Protein AF-A0A943FGK8-F1 (afdb_monomer)

Sequence (82 aa):
MLIGKEVTHEYRGRGTVIAVGEGEIVVRFGKDYDLSFPYPREFNHMLRLRTYDPETQAEIDAAVRADRECRAAAYRRTHGRE

Mean predicted aligned error: 6.44 Å

Structure (mmCIF, N/CA/C/O backbone):
data_AF-A0A943FGK8-F1
#
_entry.id   AF-A0A943FGK8-F1
#
loop_
_atom_site.group_PDB
_atom_site.id
_atom_site.type_symbol
_atom_site.label_atom_id
_atom_site.label_alt_id
_atom_site.label_comp_id
_atom_site.label_asym_id
_atom_site.label_entity_id
_atom_site.label_seq_id
_atom_site.pdbx_PDB_ins_code
_atom_site.Cartn_x
_atom_site.Cartn_y
_atom_site.Cartn_z
_atom_site.occupancy
_atom_site.B_iso_or_equiv
_atom_site.auth_seq_id
_atom_site.auth_comp_id
_atom_site.auth_asym_id
_atom_site.auth_atom_id
_atom_site.pdbx_PDB_model_num
ATOM 1 N N . MET A 1 1 ? 7.534 -5.840 6.721 1.00 80.44 1 MET A N 1
ATOM 2 C CA . MET A 1 1 ? 6.342 -6.595 6.287 1.00 80.44 1 MET A CA 1
ATOM 3 C C . MET A 1 1 ? 5.124 -5.672 6.232 1.00 80.44 1 MET A C 1
ATOM 5 O O . MET A 1 1 ? 4.749 -5.109 7.256 1.00 80.44 1 MET A O 1
ATOM 9 N N . LEU A 1 2 ? 4.520 -5.500 5.044 1.00 84.06 2 LEU A N 1
ATOM 10 C CA . LEU A 1 2 ? 3.412 -4.551 4.812 1.00 84.06 2 LEU A CA 1
ATOM 11 C C . LEU A 1 2 ? 2.040 -5.021 5.316 1.00 84.06 2 LEU A C 1
ATOM 13 O O . LEU A 1 2 ? 1.187 -4.195 5.628 1.00 84.06 2 LEU A O 1
ATOM 17 N N . ILE A 1 3 ? 1.806 -6.333 5.353 1.00 90.50 3 ILE A N 1
ATOM 18 C CA . ILE A 1 3 ? 0.519 -6.912 5.754 1.00 90.50 3 ILE A CA 1
ATOM 19 C C . ILE A 1 3 ? 0.220 -6.529 7.209 1.00 90.50 3 ILE A C 1
ATOM 21 O O . ILE A 1 3 ? 1.082 -6.631 8.078 1.00 90.50 3 ILE A O 1
ATOM 25 N N . GLY A 1 4 ? -1.002 -6.067 7.465 1.00 89.25 4 GLY A N 1
ATOM 26 C CA . GLY A 1 4 ? -1.459 -5.576 8.764 1.00 89.25 4 GLY A CA 1
ATOM 27 C C . GLY A 1 4 ? -1.153 -4.100 9.033 1.00 89.25 4 GLY A C 1
ATOM 28 O O . GLY A 1 4 ? -1.626 -3.569 10.037 1.00 89.25 4 GLY A O 1
ATOM 29 N N . LYS A 1 5 ? -0.404 -3.406 8.162 1.00 90.38 5 LYS A N 1
ATOM 30 C CA . LYS A 1 5 ? -0.148 -1.966 8.316 1.00 90.38 5 LYS A CA 1
ATOM 31 C C . LYS A 1 5 ? -1.373 -1.148 7.902 1.00 90.38 5 LYS A C 1
ATOM 33 O O . LYS A 1 5 ? -2.048 -1.454 6.917 1.00 90.38 5 LYS A O 1
ATOM 38 N N . GLU A 1 6 ? -1.625 -0.071 8.641 1.00 91.44 6 GLU A N 1
ATOM 39 C CA . GLU A 1 6 ? -2.621 0.932 8.270 1.00 91.44 6 GLU A CA 1
ATOM 40 C C . GLU A 1 6 ? -2.062 1.900 7.226 1.00 91.44 6 GLU A C 1
ATOM 42 O O . GLU A 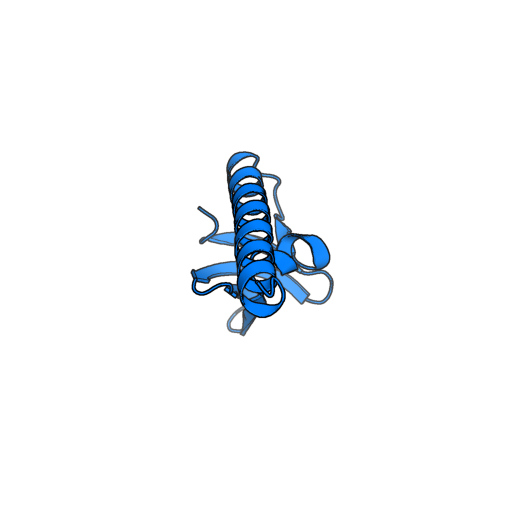1 6 ? -0.991 2.499 7.383 1.00 91.44 6 GLU A O 1
ATOM 47 N N . VAL A 1 7 ? -2.853 2.113 6.185 1.00 90.06 7 VAL A N 1
ATOM 48 C CA . VAL A 1 7 ? -2.601 3.056 5.106 1.00 90.06 7 VA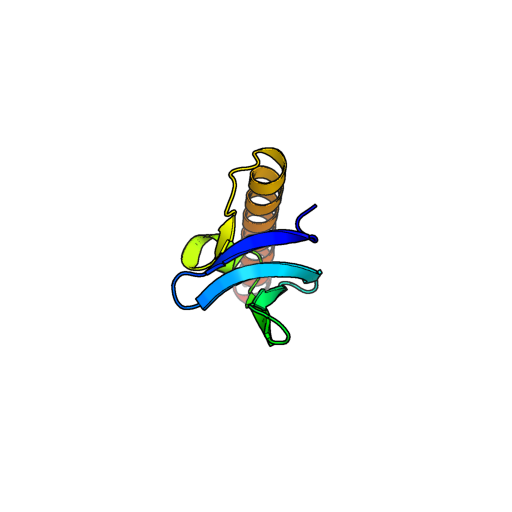L A CA 1
ATOM 49 C C . VAL A 1 7 ? -3.737 4.062 5.010 1.00 90.06 7 VAL A C 1
ATOM 51 O O . VAL A 1 7 ? -4.875 3.810 5.398 1.00 90.06 7 VAL A O 1
ATOM 54 N N . THR A 1 8 ? -3.424 5.233 4.481 1.00 89.56 8 THR A N 1
ATOM 55 C CA . THR A 1 8 ? -4.403 6.241 4.096 1.00 89.56 8 THR A CA 1
ATOM 56 C C . THR A 1 8 ? -4.402 6.341 2.582 1.00 89.56 8 THR A C 1
ATOM 58 O O . THR A 1 8 ? -3.347 6.499 1.971 1.00 89.56 8 THR A O 1
ATOM 61 N N . HIS A 1 9 ? -5.587 6.236 1.996 1.00 88.75 9 HIS A N 1
ATOM 62 C CA . HIS A 1 9 ? -5.844 6.461 0.586 1.00 88.75 9 HIS A CA 1
ATOM 63 C C . HIS A 1 9 ? -6.454 7.849 0.393 1.00 88.75 9 HIS A C 1
ATOM 65 O O . HIS A 1 9 ? -7.423 8.185 1.080 1.00 88.75 9 HIS A O 1
ATOM 71 N N . GLU A 1 10 ? -5.946 8.610 -0.576 1.00 85.00 10 GLU A N 1
ATOM 72 C CA . GLU A 1 10 ? -6.339 10.005 -0.844 1.00 85.00 10 GLU A CA 1
ATOM 73 C C . GLU A 1 10 ? -7.867 10.220 -0.854 1.00 85.00 10 GLU A C 1
ATOM 75 O O . GLU A 1 10 ? -8.378 11.075 -0.137 1.00 85.00 10 GLU A O 1
ATOM 80 N N . TYR A 1 11 ? -8.612 9.380 -1.583 1.00 83.75 11 TYR A N 1
ATOM 81 C CA . TYR A 1 11 ? -10.073 9.520 -1.735 1.00 83.75 11 TYR A CA 1
ATOM 82 C C . TYR A 1 11 ? -10.929 8.659 -0.798 1.00 83.75 11 TYR A C 1
ATOM 84 O O . TYR A 1 11 ? -12.128 8.889 -0.669 1.00 83.75 11 TYR A O 1
ATOM 92 N N . ARG A 1 12 ? -10.356 7.607 -0.203 1.00 82.88 12 ARG A N 1
ATOM 93 C CA . ARG A 1 12 ? -11.124 6.543 0.482 1.00 82.88 12 ARG A CA 1
ATOM 94 C C . ARG A 1 12 ? -10.918 6.568 1.995 1.00 82.88 12 ARG A C 1
ATOM 96 O O . ARG A 1 12 ? -11.629 5.883 2.723 1.00 82.88 12 ARG A O 1
ATOM 103 N N . GLY A 1 13 ? -9.960 7.361 2.475 1.00 87.44 13 GLY A N 1
ATOM 104 C CA . GLY A 1 13 ? -9.613 7.430 3.884 1.00 87.44 13 GLY A CA 1
ATOM 105 C C . GLY A 1 13 ? -8.753 6.245 4.313 1.00 87.44 13 GLY A C 1
ATOM 106 O O . GLY A 1 13 ? -7.828 5.847 3.611 1.00 87.44 13 GLY A O 1
ATOM 107 N N . ARG A 1 14 ? -9.010 5.715 5.508 1.00 91.56 14 ARG A N 1
ATOM 108 C CA . ARG A 1 14 ? -8.131 4.736 6.165 1.00 91.56 14 ARG A CA 1
ATOM 109 C C . ARG A 1 14 ? -8.455 3.312 5.733 1.00 91.56 14 ARG A C 1
ATOM 111 O O . ARG A 1 14 ? -9.626 2.935 5.692 1.00 91.56 14 ARG A O 1
ATOM 118 N N . GLY A 1 15 ? -7.417 2.524 5.494 1.00 91.69 15 GLY A N 1
ATOM 119 C CA . GLY A 1 15 ? -7.523 1.098 5.226 1.00 91.69 15 GLY A CA 1
ATOM 120 C C . GLY A 1 15 ? -6.356 0.311 5.812 1.00 91.69 15 GLY A C 1
ATOM 121 O O . GLY A 1 15 ? -5.360 0.883 6.248 1.00 91.69 15 GLY A O 1
ATOM 122 N N . THR A 1 16 ? -6.484 -1.008 5.813 1.00 92.75 16 THR A N 1
ATOM 123 C CA . THR A 1 16 ? -5.483 -1.942 6.333 1.00 92.75 16 THR A CA 1
ATOM 124 C C . THR A 1 16 ? -5.028 -2.859 5.216 1.00 92.75 16 THR A C 1
ATOM 126 O O . THR A 1 16 ? -5.851 -3.437 4.510 1.00 92.75 16 THR A O 1
ATOM 129 N N . VAL A 1 17 ? -3.720 -3.014 5.052 1.00 91.88 17 VAL A N 1
ATOM 130 C CA . VAL A 1 17 ? -3.161 -3.945 4.070 1.00 91.88 17 VAL A CA 1
ATOM 131 C C . VAL A 1 17 ? -3.441 -5.379 4.513 1.00 91.88 17 VAL A C 1
ATOM 133 O O . VAL A 1 17 ? -3.055 -5.762 5.615 1.00 91.88 17 VAL A O 1
ATOM 136 N N . ILE A 1 18 ? -4.072 -6.184 3.661 1.00 93.06 18 ILE A N 1
ATOM 137 C CA . ILE A 1 18 ? -4.391 -7.590 3.961 1.00 93.06 18 ILE A CA 1
ATOM 138 C C . ILE A 1 18 ? -3.605 -8.582 3.100 1.00 93.06 18 ILE A C 1
ATOM 140 O O . IL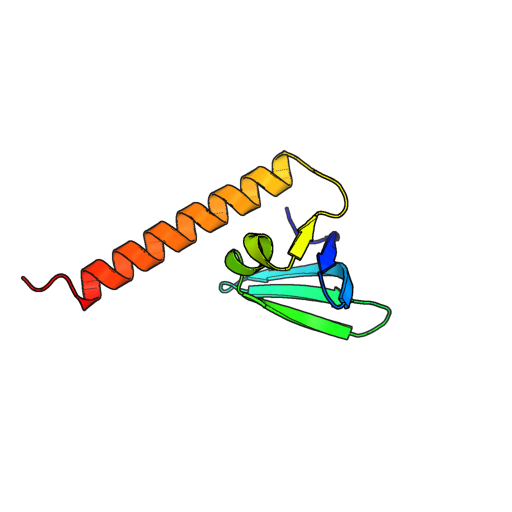E A 1 18 ? -3.392 -9.711 3.532 1.00 93.06 18 ILE A O 1
ATOM 144 N N . ALA A 1 19 ? -3.127 -8.168 1.923 1.00 91.56 19 ALA A N 1
ATOM 145 C CA . ALA A 1 19 ? -2.297 -9.001 1.056 1.00 91.56 19 ALA A CA 1
ATOM 146 C C . ALA A 1 19 ? -1.368 -8.148 0.182 1.00 91.56 19 ALA A C 1
ATOM 148 O O . ALA A 1 19 ? -1.711 -7.021 -0.171 1.00 91.56 19 ALA A O 1
ATOM 149 N N . VAL A 1 20 ? -0.207 -8.698 -0.176 1.00 88.88 20 VAL A N 1
ATOM 150 C CA . VAL A 1 20 ? 0.744 -8.121 -1.140 1.00 88.88 20 VAL A CA 1
ATOM 151 C C . VAL A 1 20 ? 1.264 -9.263 -2.007 1.00 88.88 20 VAL A C 1
ATOM 153 O O . VAL A 1 20 ? 1.766 -10.245 -1.461 1.00 88.88 20 VAL A O 1
ATOM 156 N N . GLY A 1 21 ? 1.140 -9.161 -3.329 1.00 83.81 21 GLY A N 1
ATOM 157 C CA . GLY A 1 21 ? 1.542 -10.226 -4.250 1.00 83.81 21 GLY A CA 1
ATOM 158 C C . GLY A 1 21 ? 1.287 -9.866 -5.711 1.00 83.81 21 GLY A C 1
ATOM 159 O O . GLY A 1 21 ? 0.486 -8.988 -5.991 1.00 83.81 21 GLY A O 1
ATOM 160 N N . GLU A 1 22 ? 2.005 -10.511 -6.635 1.00 80.75 22 GLU A N 1
ATOM 161 C CA . GLU A 1 22 ? 1.802 -10.384 -8.097 1.00 80.75 22 GLU A CA 1
ATOM 162 C C . GLU A 1 22 ? 1.818 -8.942 -8.655 1.00 80.75 22 GLU A C 1
ATOM 164 O O . GLU A 1 22 ? 1.242 -8.660 -9.700 1.00 80.75 22 GLU A O 1
ATOM 169 N N . GLY A 1 23 ? 2.519 -8.016 -7.990 1.00 83.81 23 GLY A N 1
ATOM 170 C CA . GLY A 1 23 ? 2.531 -6.601 -8.392 1.00 83.81 23 GLY A CA 1
ATOM 171 C C . GLY A 1 23 ? 1.266 -5.839 -7.982 1.00 83.81 23 GLY A C 1
ATOM 172 O O . GLY A 1 23 ? 0.988 -4.760 -8.503 1.00 83.81 23 GLY A O 1
ATOM 173 N N . GLU A 1 24 ? 0.506 -6.378 -7.033 1.00 89.38 24 GLU A N 1
ATOM 174 C CA . GLU A 1 24 ? -0.680 -5.770 -6.450 1.00 89.38 24 GLU A CA 1
ATOM 175 C C . GLU A 1 24 ? -0.616 -5.772 -4.914 1.00 89.38 24 GLU A C 1
ATOM 177 O O . GLU A 1 24 ? 0.080 -6.561 -4.266 1.00 89.38 24 GLU A O 1
ATOM 182 N N . ILE A 1 25 ? -1.354 -4.844 -4.314 1.00 90.69 25 ILE A N 1
ATOM 183 C CA . ILE A 1 25 ? -1.599 -4.767 -2.881 1.00 90.69 25 ILE A CA 1
ATOM 184 C C . ILE A 1 25 ? -3.094 -4.698 -2.630 1.00 90.69 25 ILE A C 1
ATOM 186 O O . ILE A 1 25 ? -3.794 -3.897 -3.242 1.00 90.69 25 ILE A O 1
ATOM 190 N N . VAL A 1 26 ? -3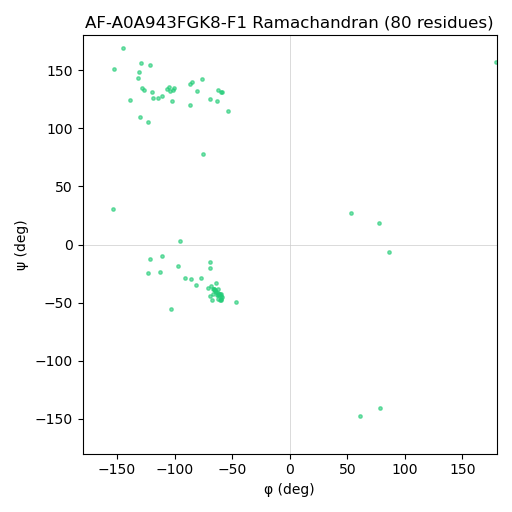.576 -5.512 -1.697 1.00 91.94 26 VAL A N 1
ATOM 191 C CA . VAL A 1 26 ? -4.977 -5.520 -1.290 1.00 91.94 26 VAL A CA 1
ATOM 192 C C . VAL A 1 26 ? -5.119 -4.783 0.031 1.00 91.94 26 VAL A C 1
ATOM 194 O O . VAL A 1 26 ? -4.486 -5.135 1.032 1.00 91.94 26 VAL A O 1
ATOM 197 N N . VAL A 1 27 ? -5.966 -3.759 0.032 1.00 92.31 27 VAL A N 1
ATOM 198 C CA . VAL A 1 27 ? -6.269 -2.924 1.192 1.00 92.31 27 VAL A CA 1
ATOM 199 C C . VAL A 1 27 ? -7.752 -3.038 1.517 1.00 92.31 27 VAL A C 1
ATOM 201 O O . VAL A 1 27 ? -8.606 -2.777 0.671 1.00 92.31 27 VAL A O 1
ATOM 204 N N . ARG A 1 28 ? -8.050 -3.379 2.769 1.00 93.44 28 ARG A N 1
ATOM 205 C CA . ARG A 1 28 ? -9.397 -3.361 3.336 1.00 93.44 28 ARG A CA 1
ATOM 206 C C . ARG A 1 28 ? -9.723 -1.976 3.874 1.00 93.44 28 ARG A C 1
ATOM 208 O O . ARG A 1 28 ? -9.055 -1.502 4.789 1.00 93.44 28 ARG A O 1
ATOM 215 N N . PHE A 1 29 ? -10.766 -1.346 3.355 1.00 90.31 29 PHE A N 1
ATOM 216 C CA . PHE A 1 29 ? -11.342 -0.111 3.881 1.00 90.31 29 PHE A CA 1
ATOM 217 C C . PHE A 1 29 ? -12.648 -0.415 4.620 1.00 90.31 29 PHE A C 1
ATOM 219 O O . PHE A 1 29 ? -13.507 -1.144 4.128 1.00 90.31 29 PHE A O 1
ATOM 226 N N . GLY A 1 30 ? -12.840 0.185 5.794 1.00 84.19 30 GLY A N 1
ATOM 227 C CA . GLY A 1 30 ? -14.063 -0.023 6.574 1.00 84.19 30 GLY A CA 1
ATOM 228 C C . GLY A 1 30 ? -14.279 -1.488 6.982 1.00 84.19 30 GLY A C 1
ATOM 229 O O . GLY A 1 30 ? -13.321 -2.200 7.275 1.00 84.19 30 GLY A O 1
ATOM 230 N N . LYS A 1 31 ? -15.548 -1.915 7.064 1.00 77.75 31 LYS A N 1
ATOM 231 C CA . LYS A 1 31 ? -15.920 -3.211 7.659 1.00 77.75 31 LYS A CA 1
ATOM 232 C C . LYS A 1 31 ? -15.759 -4.405 6.702 1.00 77.75 31 LYS A C 1
ATOM 234 O O . LYS A 1 31 ? -15.324 -5.453 7.160 1.00 77.75 31 LYS A O 1
ATOM 239 N N . ASP A 1 32 ? -16.013 -4.227 5.400 1.00 76.44 32 ASP A N 1
ATOM 240 C CA . ASP A 1 32 ? -16.101 -5.341 4.431 1.00 76.44 32 ASP A CA 1
ATOM 241 C C . ASP A 1 32 ? -15.753 -4.934 2.980 1.00 76.44 32 ASP A C 1
ATOM 243 O O . ASP A 1 32 ? -16.322 -5.460 2.026 1.00 76.44 32 ASP A O 1
ATOM 247 N N . TYR A 1 33 ? -14.866 -3.955 2.773 1.00 86.00 33 TYR A N 1
ATOM 248 C CA . TYR A 1 33 ? -14.564 -3.467 1.423 1.00 86.00 33 TYR A CA 1
ATOM 249 C C . TYR A 1 33 ? -13.076 -3.572 1.080 1.00 86.00 33 TYR A C 1
ATOM 251 O O . TYR A 1 33 ? -12.267 -2.763 1.531 1.00 86.00 33 TYR A O 1
ATOM 259 N N . ASP A 1 34 ? -12.732 -4.552 0.246 1.00 92.25 34 ASP A N 1
ATOM 260 C CA . ASP A 1 34 ? -11.362 -4.833 -0.183 1.00 92.25 34 ASP A CA 1
ATOM 261 C C . ASP A 1 34 ? -11.108 -4.259 -1.578 1.00 92.25 34 ASP A C 1
ATOM 263 O O . ASP A 1 34 ? -11.921 -4.416 -2.491 1.00 92.25 34 ASP A O 1
ATOM 267 N N . LEU A 1 35 ? -9.970 -3.593 -1.753 1.00 90.81 35 LEU A N 1
ATOM 268 C CA . LEU A 1 35 ? -9.516 -3.101 -3.048 1.00 90.81 35 LEU A CA 1
ATOM 269 C C . LEU A 1 35 ? -8.095 -3.540 -3.330 1.00 90.81 35 LEU A C 1
ATOM 271 O O . LEU A 1 35 ? -7.219 -3.377 -2.480 1.00 90.81 35 LEU A O 1
ATOM 275 N N . SER A 1 36 ? -7.874 -4.015 -4.550 1.00 90.38 36 SER A N 1
ATOM 276 C CA . SER A 1 36 ? -6.545 -4.182 -5.114 1.00 90.38 36 SER A CA 1
ATOM 277 C C . SER A 1 36 ? -6.059 -2.874 -5.736 1.00 90.38 36 SER A C 1
ATOM 279 O O . SER A 1 36 ? -6.812 -2.141 -6.382 1.00 90.38 36 SER A O 1
ATOM 281 N N . PHE A 1 37 ? -4.779 -2.586 -5.530 1.00 88.06 37 PHE A N 1
ATOM 282 C CA . PHE A 1 37 ? -4.065 -1.494 -6.172 1.00 88.06 37 PHE A CA 1
ATOM 283 C C . PHE A 1 37 ? -2.747 -2.008 -6.751 1.00 88.06 37 PHE A C 1
ATOM 285 O O . PHE A 1 37 ? -2.118 -2.873 -6.141 1.00 88.06 37 PHE A O 1
ATOM 292 N N . PRO A 1 38 ? -2.266 -1.431 -7.858 1.00 87.38 38 PRO A N 1
ATOM 293 C CA . PRO A 1 38 ? -0.924 -1.662 -8.378 1.00 87.38 38 PRO A CA 1
ATOM 294 C C . PRO A 1 38 ? 0.172 -1.408 -7.329 1.00 87.38 38 PRO A C 1
ATOM 296 O O . PRO A 1 38 ? 0.424 -0.278 -6.906 1.00 87.38 38 PRO A O 1
ATOM 299 N N . TYR A 1 39 ? 0.896 -2.450 -6.942 1.00 85.25 39 TYR A N 1
ATOM 300 C CA . TYR A 1 39 ? 2.047 -2.364 -6.050 1.00 85.25 39 TYR A CA 1
ATOM 301 C C . TYR A 1 39 ? 3.340 -2.565 -6.845 1.00 85.25 39 TYR A C 1
ATOM 303 O O . TYR A 1 39 ? 3.429 -3.490 -7.646 1.00 85.25 39 TYR A O 1
ATOM 311 N N . PRO A 1 40 ? 4.375 -1.737 -6.641 1.00 81.12 40 PRO A N 1
ATOM 312 C CA . PRO A 1 40 ? 4.537 -0.731 -5.584 1.00 81.12 40 PRO A CA 1
ATOM 313 C C . PRO A 1 40 ? 4.114 0.697 -5.975 1.00 81.12 40 PRO A C 1
ATOM 315 O O . PRO A 1 40 ? 4.273 1.627 -5.185 1.00 81.12 40 PRO A O 1
ATOM 318 N N . ARG A 1 41 ? 3.580 0.901 -7.186 1.00 77.38 41 ARG A N 1
ATOM 319 C CA . ARG A 1 41 ? 3.340 2.234 -7.769 1.00 77.38 41 ARG A CA 1
ATOM 320 C C . ARG A 1 41 ? 2.361 3.089 -6.969 1.00 77.38 41 ARG A C 1
ATOM 322 O O . ARG A 1 41 ? 2.622 4.272 -6.748 1.00 77.38 41 ARG A O 1
ATOM 329 N N . GLU A 1 42 ? 1.267 2.494 -6.502 1.00 76.44 42 GLU A N 1
ATOM 330 C CA . GLU A 1 42 ? 0.203 3.254 -5.848 1.00 76.44 42 GLU A CA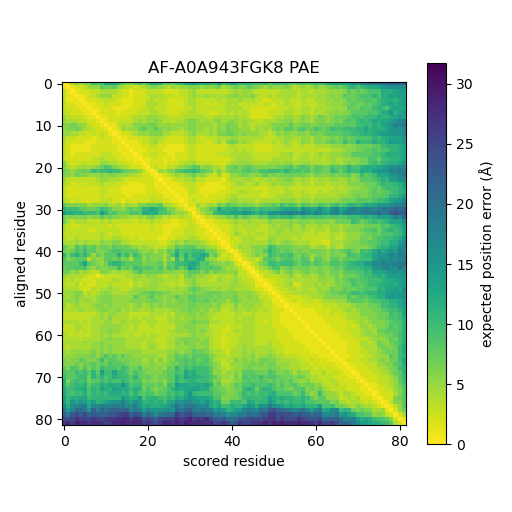 1
ATOM 331 C C . GLU A 1 42 ? 0.619 3.811 -4.483 1.00 76.44 42 GLU A C 1
ATOM 333 O O . GLU A 1 42 ? 0.064 4.816 -4.047 1.00 76.44 42 GLU A O 1
ATOM 338 N N . PHE A 1 43 ? 1.655 3.245 -3.853 1.00 72.06 43 PHE A N 1
ATOM 339 C CA . PHE A 1 43 ? 2.258 3.782 -2.626 1.00 72.06 43 PHE A CA 1
ATOM 340 C C . PHE A 1 43 ? 3.017 5.101 -2.818 1.00 72.06 43 PHE A C 1
ATOM 342 O O . PHE A 1 43 ? 3.337 5.778 -1.844 1.00 72.06 43 PHE A O 1
ATOM 349 N N . ASN A 1 44 ? 3.327 5.476 -4.060 1.00 69.06 44 ASN A N 1
ATOM 350 C CA . ASN A 1 44 ? 3.943 6.768 -4.359 1.00 69.06 44 ASN A CA 1
ATOM 351 C C . ASN A 1 44 ? 2.884 7.845 -4.654 1.00 69.06 44 ASN A C 1
ATOM 353 O O . ASN A 1 44 ? 3.102 9.024 -4.385 1.00 69.06 44 ASN A O 1
ATOM 357 N N . HIS A 1 4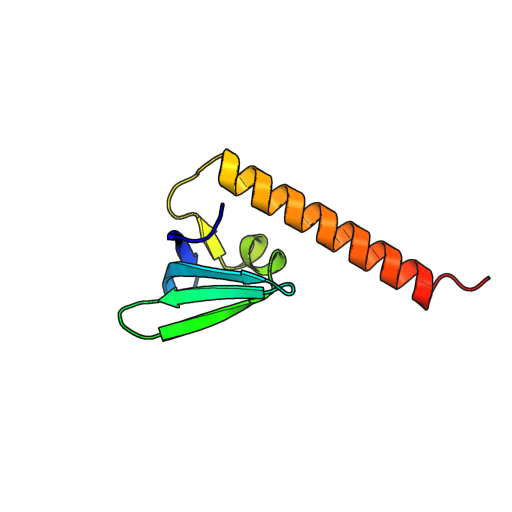5 ? 1.729 7.426 -5.182 1.00 73.50 45 HIS A N 1
ATOM 358 C CA . HIS A 1 45 ? 0.698 8.326 -5.692 1.00 73.50 45 HIS A CA 1
ATOM 359 C C . HIS A 1 45 ? -0.494 8.493 -4.745 1.00 73.50 45 HIS A C 1
ATOM 361 O O . HIS A 1 45 ? -0.813 9.622 -4.386 1.00 73.50 45 HIS A O 1
ATOM 367 N N . MET A 1 46 ? -1.152 7.402 -4.336 1.00 82.12 46 MET A N 1
ATOM 368 C CA . MET A 1 46 ? -2.467 7.464 -3.673 1.00 82.12 46 MET A CA 1
ATOM 369 C C . MET A 1 46 ? -2.513 6.804 -2.292 1.00 82.12 46 MET A C 1
ATOM 371 O O . MET A 1 46 ? -3.358 7.182 -1.482 1.00 82.12 46 MET A O 1
ATOM 375 N N . LEU A 1 47 ? -1.624 5.848 -2.005 1.00 84.25 47 LEU A N 1
ATOM 376 C CA . LEU A 1 47 ? -1.520 5.155 -0.720 1.00 84.25 47 LEU A CA 1
ATOM 377 C C . LEU A 1 47 ? -0.330 5.680 0.083 1.00 84.25 47 LEU A C 1
ATOM 379 O O . LEU A 1 47 ? 0.783 5.767 -0.419 1.00 84.25 47 LEU A O 1
ATOM 383 N N . ARG A 1 48 ? -0.544 5.988 1.362 1.00 85.44 48 ARG A N 1
ATOM 384 C CA . ARG A 1 48 ? 0.520 6.375 2.300 1.00 85.44 48 ARG A CA 1
ATOM 385 C C . ARG A 1 48 ? 0.397 5.599 3.595 1.00 85.44 48 ARG A C 1
ATOM 387 O O . ARG A 1 48 ? -0.714 5.387 4.070 1.00 85.44 48 ARG A O 1
ATOM 394 N N . LEU A 1 49 ? 1.520 5.226 4.205 1.00 86.81 49 LEU A N 1
ATOM 395 C CA . LEU A 1 49 ? 1.502 4.692 5.566 1.00 86.81 49 LEU A CA 1
ATOM 396 C C . LEU A 1 49 ? 0.916 5.743 6.510 1.00 86.81 49 LEU A C 1
ATOM 398 O O . LEU A 1 49 ? 1.317 6.907 6.481 1.00 86.81 49 LEU A O 1
ATOM 402 N N . ARG A 1 50 ? -0.045 5.337 7.344 1.00 85.25 50 ARG A N 1
ATOM 403 C CA . ARG A 1 50 ? -0.656 6.248 8.321 1.00 85.25 50 ARG A CA 1
ATOM 404 C C . ARG A 1 50 ? 0.351 6.674 9.391 1.00 85.25 50 ARG A C 1
ATOM 406 O O . ARG A 1 50 ? 0.360 7.829 9.804 1.00 85.25 50 ARG A O 1
ATOM 413 N N . THR A 1 51 ? 1.193 5.737 9.809 1.00 84.81 51 THR A N 1
ATOM 414 C CA . THR A 1 51 ? 2.321 5.981 10.704 1.00 84.81 51 THR A CA 1
ATOM 415 C C . THR A 1 51 ? 3.593 5.711 9.927 1.00 84.81 51 THR A C 1
ATOM 417 O O . THR A 1 51 ? 3.741 4.634 9.350 1.00 84.81 51 THR A O 1
ATOM 420 N N . TYR A 1 52 ? 4.497 6.689 9.905 1.00 81.62 52 TYR A N 1
ATOM 421 C CA . TYR A 1 52 ? 5.797 6.506 9.281 1.00 81.62 52 TYR A CA 1
ATOM 422 C C . TYR A 1 52 ? 6.575 5.414 10.018 1.00 81.62 52 TYR A C 1
ATOM 424 O O . TYR A 1 52 ? 6.803 5.502 11.223 1.00 81.62 52 TYR A O 1
ATOM 432 N N . ASP A 1 53 ? 6.974 4.397 9.268 1.00 85.25 53 ASP A N 1
ATOM 433 C CA . ASP A 1 53 ? 7.728 3.249 9.742 1.00 85.25 53 ASP A CA 1
ATOM 434 C C . ASP A 1 53 ? 8.920 3.094 8.790 1.00 85.25 53 ASP A C 1
ATOM 436 O O . ASP A 1 53 ? 8.710 2.807 7.608 1.00 85.25 53 ASP A O 1
ATOM 440 N N . PRO A 1 54 ? 10.153 3.380 9.243 1.00 86.12 54 PRO A N 1
ATOM 441 C CA . PRO A 1 54 ? 11.310 3.459 8.356 1.00 86.12 54 PRO A CA 1
ATOM 442 C C . PRO A 1 54 ? 11.632 2.116 7.696 1.00 86.12 54 PRO A C 1
ATOM 444 O O . PRO A 1 54 ? 12.058 2.095 6.544 1.00 86.12 54 PRO A O 1
ATOM 447 N N . GLU A 1 55 ? 11.390 1.002 8.387 1.00 88.06 55 GLU A N 1
ATOM 448 C CA . GLU A 1 55 ? 11.604 -0.345 7.852 1.00 88.06 55 GLU A CA 1
ATOM 449 C C . GLU A 1 55 ? 10.608 -0.643 6.726 1.00 88.06 55 GLU A C 1
ATOM 451 O O . GLU A 1 55 ? 10.996 -1.032 5.626 1.00 88.06 55 GLU A O 1
ATOM 456 N N . THR A 1 56 ? 9.326 -0.357 6.959 1.00 86.88 56 THR A N 1
ATOM 457 C CA . THR A 1 56 ? 8.264 -0.536 5.959 1.00 86.88 56 THR A CA 1
ATOM 458 C C . THR A 1 56 ? 8.463 0.408 4.773 1.00 86.88 56 THR A C 1
ATOM 460 O O . THR A 1 56 ? 8.258 0.022 3.623 1.00 86.88 56 THR A O 1
ATOM 463 N N . GLN A 1 57 ? 8.896 1.647 5.022 1.00 84.62 57 GLN A N 1
ATOM 464 C CA . GLN A 1 57 ? 9.191 2.604 3.959 1.00 84.62 57 GLN A CA 1
ATOM 465 C C . GLN A 1 57 ? 10.381 2.155 3.101 1.00 84.62 57 GLN A C 1
ATOM 467 O O . GLN A 1 57 ? 10.336 2.315 1.881 1.00 84.62 57 GLN A O 1
ATOM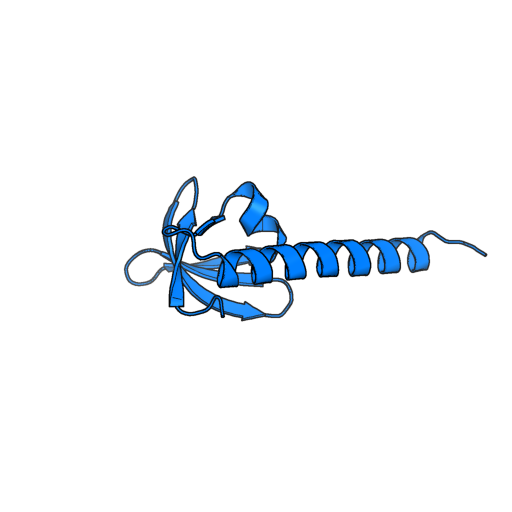 472 N N . ALA A 1 58 ? 11.414 1.567 3.711 1.00 86.88 58 ALA A N 1
ATOM 473 C CA . ALA A 1 58 ? 12.550 1.003 2.989 1.00 86.88 58 ALA A CA 1
ATOM 474 C C . ALA A 1 58 ? 12.143 -0.202 2.126 1.00 86.88 58 ALA A C 1
ATOM 476 O O . ALA A 1 58 ? 12.611 -0.315 0.995 1.00 86.88 58 ALA A O 1
ATOM 477 N N . GLU A 1 59 ? 11.237 -1.061 2.605 1.00 86.12 59 GLU A N 1
ATOM 478 C CA . GLU A 1 59 ? 10.682 -2.160 1.802 1.00 86.12 59 GLU A CA 1
ATOM 479 C C . GLU A 1 59 ? 9.900 -1.649 0.584 1.00 86.12 59 GLU A C 1
ATOM 481 O O . GLU A 1 59 ? 10.084 -2.161 -0.520 1.00 86.12 59 GLU A O 1
ATOM 486 N N . ILE A 1 60 ? 9.066 -0.617 0.759 1.00 86.00 60 ILE A N 1
ATOM 487 C CA . ILE A 1 60 ? 8.330 0.018 -0.348 1.00 86.00 60 ILE A CA 1
ATOM 488 C C . ILE A 1 60 ? 9.311 0.596 -1.364 1.00 86.00 60 ILE A C 1
ATOM 490 O O . ILE A 1 60 ? 9.167 0.360 -2.560 1.00 86.00 60 ILE A O 1
ATOM 494 N N . ASP A 1 61 ? 10.322 1.331 -0.903 1.00 85.44 61 ASP A N 1
ATOM 495 C CA . ASP A 1 61 ? 11.312 1.947 -1.784 1.00 85.44 61 ASP A CA 1
ATOM 496 C C . ASP A 1 61 ? 12.136 0.893 -2.543 1.00 85.44 61 ASP A C 1
ATOM 498 O O . ASP A 1 61 ? 12.339 1.010 -3.753 1.00 85.44 61 ASP A O 1
ATOM 502 N N . ALA A 1 62 ? 12.533 -0.191 -1.868 1.00 85.94 62 ALA A N 1
ATOM 503 C CA . ALA A 1 62 ? 13.205 -1.327 -2.491 1.00 85.94 62 ALA A CA 1
ATOM 504 C C . ALA A 1 62 ? 12.326 -1.993 -3.560 1.00 85.94 62 ALA A C 1
ATOM 506 O O . ALA A 1 62 ? 12.805 -2.269 -4.662 1.00 85.94 62 ALA A O 1
ATOM 507 N N . ALA A 1 63 ? 11.033 -2.186 -3.280 1.00 85.19 63 ALA A N 1
ATOM 508 C CA . ALA A 1 63 ? 10.086 -2.713 -4.255 1.00 85.19 63 ALA A CA 1
ATOM 509 C C . ALA A 1 63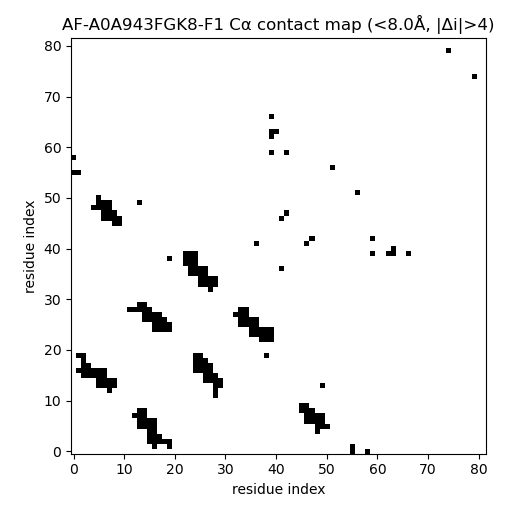 ? 9.947 -1.780 -5.470 1.00 85.19 63 ALA A C 1
ATOM 511 O O . ALA A 1 63 ? 9.981 -2.252 -6.606 1.00 85.19 63 ALA A O 1
ATOM 512 N N . VAL A 1 64 ? 9.847 -0.458 -5.261 1.00 84.56 64 VAL A N 1
ATOM 513 C CA . VAL A 1 64 ? 9.782 0.537 -6.352 1.00 84.56 64 VAL A CA 1
ATOM 514 C C . VAL A 1 64 ? 11.025 0.475 -7.238 1.00 84.56 64 VAL A C 1
ATOM 516 O O . VAL A 1 64 ? 10.909 0.530 -8.466 1.00 84.56 64 VAL A O 1
ATOM 519 N N . ARG A 1 65 ? 12.220 0.342 -6.649 1.00 83.50 65 ARG A N 1
ATOM 520 C CA . ARG A 1 65 ? 13.461 0.183 -7.423 1.00 83.50 65 ARG A CA 1
ATOM 521 C C . ARG A 1 65 ? 13.437 -1.099 -8.253 1.00 83.50 65 ARG A C 1
ATOM 523 O O . ARG A 1 65 ? 13.697 -1.034 -9.453 1.00 83.50 65 ARG A O 1
ATOM 530 N N . ALA A 1 66 ? 13.042 -2.219 -7.647 1.00 83.12 66 ALA A N 1
ATOM 531 C CA . ALA A 1 66 ? 12.956 -3.506 -8.330 1.00 83.12 66 ALA A CA 1
ATOM 532 C C . ALA A 1 66 ? 11.942 -3.495 -9.494 1.00 83.12 66 ALA A C 1
ATOM 534 O O . ALA A 1 66 ? 12.258 -3.992 -10.576 1.00 83.12 66 ALA A O 1
ATOM 535 N N . ASP A 1 67 ? 10.765 -2.875 -9.323 1.00 81.50 67 ASP A N 1
AT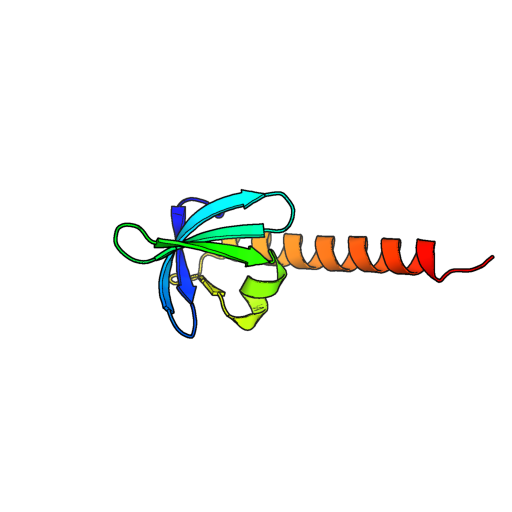OM 536 C CA . ASP A 1 67 ? 9.778 -2.683 -10.404 1.00 81.50 67 ASP A CA 1
ATOM 537 C C . ASP A 1 67 ? 10.373 -1.878 -11.566 1.00 81.50 67 ASP A C 1
ATOM 539 O O . ASP A 1 67 ? 10.285 -2.276 -12.732 1.00 81.50 67 ASP A O 1
ATOM 543 N N . ARG A 1 68 ? 11.055 -0.769 -11.251 1.00 79.44 68 ARG A N 1
ATOM 544 C CA . ARG A 1 68 ? 11.689 0.088 -12.258 1.00 79.44 68 ARG A CA 1
ATOM 545 C C . ARG A 1 68 ? 12.744 -0.668 -13.064 1.00 79.44 68 ARG A C 1
ATOM 547 O O . ARG A 1 68 ? 12.796 -0.511 -14.285 1.00 79.44 68 ARG A O 1
ATOM 554 N N . GLU A 1 69 ? 13.570 -1.477 -12.408 1.00 80.25 69 GLU A N 1
ATOM 555 C CA . GLU A 1 69 ? 14.597 -2.290 -13.064 1.00 80.25 69 GLU A CA 1
ATOM 556 C C . GLU A 1 69 ? 13.993 -3.416 -13.905 1.00 80.25 69 GLU A C 1
ATOM 558 O O . GLU A 1 69 ? 14.386 -3.590 -15.060 1.00 80.25 69 GLU A O 1
ATOM 563 N N . CYS A 1 70 ? 12.989 -4.125 -13.380 1.00 77.88 70 CYS A N 1
ATOM 564 C CA . CYS A 1 70 ? 12.272 -5.176 -14.102 1.00 77.88 70 CYS A CA 1
ATOM 565 C C . CYS A 1 70 ? 11.625 -4.629 -15.381 1.00 77.88 70 CYS A C 1
ATOM 567 O O . CYS A 1 70 ? 11.785 -5.188 -16.469 1.00 77.88 70 CYS A O 1
ATOM 569 N N . ARG A 1 71 ? 10.970 -3.469 -15.287 1.00 72.69 71 ARG A N 1
ATOM 570 C CA . ARG A 1 71 ? 10.318 -2.814 -16.423 1.00 72.69 71 ARG A CA 1
ATOM 571 C C . ARG A 1 71 ? 11.320 -2.244 -17.422 1.00 72.69 71 ARG A C 1
ATOM 573 O O . ARG A 1 71 ? 11.093 -2.335 -18.626 1.00 72.69 71 ARG A O 1
ATOM 580 N N . ALA A 1 72 ? 12.442 -1.700 -16.951 1.00 76.81 72 ALA A N 1
ATOM 581 C CA . ALA A 1 72 ? 13.533 -1.273 -17.823 1.00 76.81 72 ALA A CA 1
ATOM 582 C C . ALA A 1 72 ? 14.165 -2.466 -18.559 1.00 76.81 72 ALA A C 1
ATOM 584 O O . ALA A 1 72 ? 14.458 -2.360 -19.749 1.00 76.81 72 ALA A O 1
ATOM 585 N N . ALA A 1 73 ? 14.338 -3.609 -17.891 1.00 74.56 73 ALA A N 1
ATOM 586 C CA . ALA A 1 73 ? 14.825 -4.840 -18.506 1.00 74.56 73 ALA A CA 1
ATOM 587 C C . ALA A 1 73 ? 13.824 -5.401 -19.527 1.00 74.56 73 ALA A C 1
ATOM 589 O O . ALA A 1 73 ? 14.228 -5.774 -20.627 1.00 74.56 73 ALA A O 1
ATOM 590 N N . ALA A 1 74 ? 12.526 -5.397 -19.206 1.00 75.81 74 ALA A N 1
ATOM 591 C CA . ALA A 1 74 ? 11.464 -5.768 -20.137 1.00 75.81 74 ALA A CA 1
ATOM 592 C C . ALA A 1 74 ? 11.475 -4.860 -21.375 1.00 75.81 74 ALA A C 1
ATOM 594 O O . ALA A 1 74 ? 11.521 -5.366 -22.491 1.00 75.81 74 ALA A O 1
ATOM 595 N N . TYR A 1 75 ? 11.559 -3.538 -21.183 1.00 75.56 75 TYR A N 1
ATOM 596 C CA . TYR A 1 75 ? 11.658 -2.567 -22.273 1.00 75.56 75 TYR A CA 1
ATOM 597 C C . TYR A 1 75 ? 12.899 -2.793 -23.147 1.00 75.56 75 TYR A C 1
ATOM 599 O O . TYR A 1 75 ? 12.792 -2.784 -24.372 1.00 75.56 75 TYR A O 1
ATOM 607 N N . ARG A 1 76 ? 14.071 -3.049 -22.547 1.00 76.31 76 ARG A N 1
ATOM 608 C CA . ARG A 1 76 ? 15.293 -3.395 -23.295 1.00 76.31 76 ARG A CA 1
ATOM 609 C C . ARG A 1 76 ? 15.138 -4.696 -24.079 1.00 76.31 76 ARG A C 1
ATOM 611 O O . ARG A 1 76 ? 15.619 -4.755 -25.197 1.00 76.31 76 ARG A O 1
ATOM 618 N N . ARG A 1 77 ? 14.453 -5.712 -23.548 1.00 70.50 77 ARG A N 1
ATOM 619 C CA . ARG A 1 77 ? 14.188 -6.960 -24.287 1.00 70.50 77 ARG A CA 1
ATOM 620 C C . ARG A 1 77 ? 13.220 -6.767 -25.454 1.00 70.50 77 ARG A C 1
ATOM 622 O O . ARG A 1 77 ? 13.378 -7.427 -26.470 1.00 70.50 77 ARG A O 1
ATOM 629 N N . THR A 1 78 ? 12.223 -5.895 -25.319 1.00 73.62 78 THR A N 1
ATOM 630 C CA . THR A 1 78 ? 11.216 -5.667 -26.372 1.00 73.62 78 THR A CA 1
ATOM 631 C C . THR A 1 78 ? 11.635 -4.634 -27.418 1.00 73.62 78 THR A C 1
ATOM 633 O O . THR A 1 78 ? 11.197 -4.725 -28.560 1.00 73.62 78 THR A O 1
ATOM 636 N N . HIS A 1 79 ? 12.453 -3.642 -27.049 1.00 68.50 79 HIS A N 1
ATOM 637 C CA . HIS A 1 79 ? 12.835 -2.518 -27.918 1.00 68.50 79 HIS A CA 1
ATOM 638 C C . HIS A 1 79 ? 14.341 -2.383 -28.162 1.00 68.50 79 HIS A C 1
ATOM 640 O O . HIS A 1 79 ? 14.740 -1.637 -29.055 1.00 68.50 79 HIS A O 1
ATOM 646 N N . GLY A 1 80 ? 15.181 -3.090 -27.408 1.00 60.38 80 GLY A N 1
ATOM 647 C CA . GLY A 1 80 ? 16.588 -3.276 -27.743 1.00 60.38 80 GLY A CA 1
ATOM 648 C C . GLY A 1 80 ? 16.691 -4.293 -28.868 1.00 60.38 80 GLY A C 1
ATOM 649 O O . GLY A 1 80 ? 16.955 -5.464 -28.621 1.00 60.38 80 GLY A O 1
ATOM 650 N N . ARG A 1 81 ? 16.406 -3.843 -30.093 1.00 54.25 81 ARG A N 1
ATOM 651 C CA . ARG A 1 81 ? 16.816 -4.555 -31.302 1.00 54.25 81 ARG A CA 1
ATOM 652 C C . ARG A 1 81 ? 18.341 -4.682 -31.298 1.00 54.25 81 ARG A C 1
ATOM 654 O O . ARG A 1 81 ? 19.026 -3.687 -31.055 1.00 54.25 81 ARG A O 1
ATOM 661 N N . GLU A 1 82 ? 18.808 -5.901 -31.550 1.00 50.19 82 GLU A N 1
ATOM 662 C CA . GLU A 1 82 ? 20.125 -6.194 -32.132 1.00 50.19 82 GLU A CA 1
ATOM 663 C C . GLU A 1 82 ? 20.364 -5.382 -33.415 1.00 50.19 82 GLU A C 1
ATOM 665 O O . GLU A 1 82 ? 19.375 -5.109 -34.143 1.00 50.19 82 GLU A O 1
#

pLDDT: mean 83.12, std 8.26, range [50.19, 93.44]

Secondary structure (DSSP, 8-state):
--TT-EEEETTTEEEEEEEEETTEEEEEETTTEEEEEETTTHHHHTEEESS--HHHHHHHHHHHHHHHHHHHHHHHHHH---

Foldseek 3Di:
DQAQFWKQFPPQGIWGWHDDDPQWTWTGGPDDDIDIDGPPVCCVPTIDGPDDDPVVVVVSVVRVVVVVVVVVVVCCVVPVDD

Solvent-accessible surface area (backbone atoms only — not comparable to full-atom values): 4630 Å² total; per-residue (Å²): 120,63,62,74,39,52,30,33,31,82,92,76,44,59,27,32,27,72,43,75,56,97,53,30,32,31,33,35,35,79,93,85,43,75,43,77,41,57,37,53,63,37,58,77,74,45,36,40,64,69,65,91,45,72,69,51,50,48,52,49,51,52,44,43,50,50,51,53,51,52,51,51,50,50,47,42,69,76,67,53,72,130

Nearest PDB structures (foldseek):
  7egt-assembly2_B  TM=8.283E-01  e=1.554E-02  Thermus thermophilus
  5aji-assembly1_E  TM=7.336E-01  e=1.583E-01  Escherichia coli
  5oho-assembly2_B  TM=7.985E-01  e=6.606E-01  Homo sapiens
  8jwe-assembly1_A  TM=7.553E-01  e=1.271E+00  Arabidopsis thaliana
  8vp5-assembly1_B  TM=5.519E-01  e=1.349E+00  Acetivibrio thermocellus ATCC 27405

Radius of gyration: 14.57 Å; Cα contacts (8 Å, |Δi|>4): 108; chains: 1; bounding box: 36×20×43 Å